Protein AF-A0A9P7R0U4-F1 (afdb_monomer)

Structure (mmCIF, N/CA/C/O backbone):
data_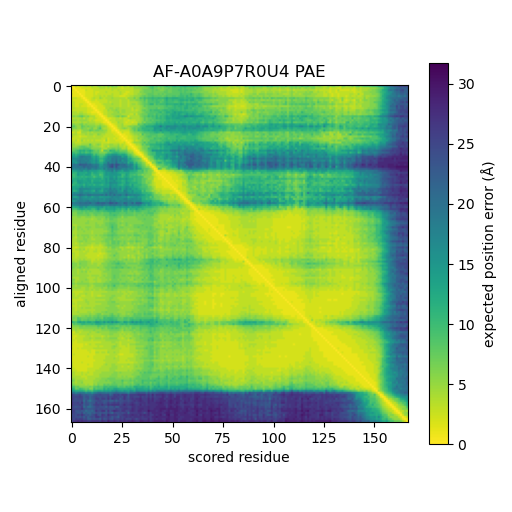AF-A0A9P7R0U4-F1
#
_entry.id   AF-A0A9P7R0U4-F1
#
loop_
_atom_site.group_PDB
_atom_site.id
_atom_site.type_symbol
_atom_site.label_atom_id
_atom_site.label_alt_id
_atom_site.label_comp_id
_atom_site.label_asym_id
_atom_site.label_entity_id
_atom_site.label_seq_id
_atom_site.pdbx_PDB_ins_code
_atom_site.Cartn_x
_atom_site.Cartn_y
_atom_site.Cartn_z
_atom_site.occupancy
_atom_site.B_iso_or_equiv
_atom_site.auth_seq_id
_atom_site.auth_comp_id
_atom_site.auth_asym_id
_atom_site.auth_atom_id
_atom_site.pdbx_PDB_model_num
ATOM 1 N N . ALA A 1 1 ? -15.917 -5.246 1.939 1.00 79.88 1 ALA A N 1
ATOM 2 C CA . ALA A 1 1 ? -16.324 -6.658 2.046 1.00 79.88 1 ALA A CA 1
ATOM 3 C C . ALA A 1 1 ? -15.242 -7.451 2.766 1.00 79.88 1 ALA A C 1
ATOM 5 O O . ALA A 1 1 ? -15.550 -8.003 3.806 1.00 79.88 1 ALA A O 1
ATOM 6 N N . THR A 1 2 ? -13.984 -7.416 2.303 1.00 89.06 2 THR A N 1
ATOM 7 C CA . THR A 1 2 ? -12.855 -8.106 2.962 1.00 89.06 2 THR A CA 1
ATOM 8 C C . THR A 1 2 ? -12.730 -7.771 4.448 1.00 89.06 2 THR A C 1
ATOM 10 O O . THR A 1 2 ? -12.788 -8.674 5.260 1.00 89.06 2 THR A O 1
ATOM 13 N N . LEU A 1 3 ? -12.710 -6.485 4.820 1.00 88.06 3 LEU A N 1
ATOM 14 C CA . LEU A 1 3 ? -12.644 -6.073 6.233 1.00 88.06 3 LEU A CA 1
ATOM 15 C C . LEU A 1 3 ? -13.785 -6.633 7.100 1.00 88.06 3 LEU A C 1
ATOM 17 O O . LEU A 1 3 ? -13.556 -7.005 8.238 1.00 88.06 3 LEU A O 1
ATOM 21 N N . ILE A 1 4 ? -15.001 -6.734 6.557 1.00 87.69 4 ILE A N 1
ATOM 22 C CA . ILE A 1 4 ? -16.140 -7.329 7.275 1.00 87.69 4 ILE A CA 1
ATOM 23 C C . ILE A 1 4 ? -15.930 -8.833 7.469 1.00 87.69 4 ILE A C 1
ATOM 25 O O . ILE A 1 4 ? -16.261 -9.363 8.521 1.00 87.69 4 ILE A O 1
ATOM 29 N N . LYS A 1 5 ? -15.387 -9.511 6.451 1.00 89.12 5 LYS A N 1
ATOM 30 C CA . LYS A 1 5 ? -15.075 -10.942 6.516 1.00 89.12 5 LYS A CA 1
ATOM 31 C C . LYS A 1 5 ? -14.003 -11.239 7.573 1.00 89.12 5 LYS A C 1
ATOM 33 O O . LYS A 1 5 ? -14.094 -12.259 8.237 1.00 89.12 5 LYS A O 1
ATOM 38 N N . GLU A 1 6 ? -13.053 -10.325 7.747 1.00 90.56 6 GLU A N 1
ATOM 39 C CA . GLU A 1 6 ? -11.987 -10.395 8.755 1.00 90.56 6 GLU A CA 1
ATOM 40 C C . GLU A 1 6 ? -12.386 -9.740 10.095 1.00 90.56 6 GLU A C 1
ATOM 42 O O . GLU A 1 6 ? -11.540 -9.219 10.813 1.00 90.56 6 GLU A O 1
ATOM 47 N N . SER A 1 7 ? -13.682 -9.690 10.424 1.00 86.75 7 SER A N 1
ATOM 48 C CA . SER A 1 7 ? -14.198 -9.170 11.706 1.00 86.75 7 SER A CA 1
ATOM 49 C C . SER A 1 7 ? -13.835 -7.710 12.042 1.00 86.75 7 SER A C 1
ATOM 51 O O . SER A 1 7 ? -13.985 -7.274 13.180 1.00 86.75 7 SER A O 1
ATOM 53 N N . GLN A 1 8 ? -13.432 -6.898 11.059 1.00 87.81 8 GLN A N 1
ATOM 54 C CA . GLN A 1 8 ? -13.172 -5.457 11.212 1.00 87.81 8 GLN A CA 1
ATOM 55 C C . GLN A 1 8 ? -14.416 -4.621 10.868 1.00 87.81 8 GLN A C 1
ATOM 57 O O . GLN A 1 8 ? -14.359 -3.655 10.101 1.00 87.81 8 GLN A O 1
ATOM 62 N N . THR A 1 9 ? -15.576 -5.012 11.397 1.00 85.38 9 THR A N 1
ATOM 63 C CA . THR A 1 9 ? -16.866 -4.338 11.155 1.00 85.38 9 THR A CA 1
ATOM 64 C C . THR A 1 9 ? -16.914 -2.950 11.788 1.00 85.38 9 THR A C 1
ATOM 66 O O . THR A 1 9 ? -17.384 -2.005 11.153 1.00 85.38 9 THR A O 1
ATOM 69 N N . GLU A 1 10 ? -16.337 -2.808 12.982 1.00 86.12 10 GLU A N 1
ATOM 70 C CA . GLU A 1 10 ? -16.220 -1.554 13.740 1.00 86.12 10 GLU A CA 1
ATOM 71 C C . GLU A 1 10 ? -15.494 -0.458 12.958 1.00 86.12 10 GLU A C 1
ATOM 73 O O . GLU A 1 10 ? -15.849 0.712 13.044 1.00 86.12 10 GLU A O 1
ATOM 78 N N . LEU A 1 11 ? -14.515 -0.832 12.131 1.00 85.44 11 LEU A N 1
ATOM 79 C CA . LEU A 1 11 ? -13.759 0.115 11.315 1.00 85.44 11 LEU A CA 1
ATOM 80 C C . LEU A 1 11 ? -14.592 0.671 10.143 1.00 85.44 11 LEU A C 1
ATOM 82 O O . LEU A 1 11 ? -14.364 1.778 9.655 1.00 85.44 11 LEU A O 1
ATOM 86 N N . VAL A 1 12 ? -15.566 -0.107 9.665 1.00 86.00 12 VAL A N 1
ATOM 87 C CA . VAL A 1 12 ? -16.407 0.245 8.512 1.00 86.00 12 VAL A CA 1
ATOM 88 C C . VAL A 1 12 ? -17.694 0.951 8.947 1.00 86.00 12 VAL A C 1
ATOM 90 O O . VAL A 1 12 ? -18.172 1.820 8.217 1.00 86.00 12 VAL A O 1
ATOM 93 N N . ALA A 1 13 ? -18.230 0.613 10.124 1.00 84.75 13 ALA A N 1
ATOM 94 C CA . ALA A 1 13 ? -19.517 1.097 10.626 1.00 84.75 13 ALA A CA 1
ATOM 95 C C . ALA A 1 13 ? -19.676 2.635 10.638 1.00 84.75 13 ALA A C 1
ATOM 97 O O . ALA A 1 13 ? -20.731 3.110 10.218 1.00 84.75 13 ALA A O 1
ATOM 98 N N . PRO A 1 14 ? -18.661 3.449 11.002 1.00 85.38 14 PRO A N 1
ATOM 99 C CA . PRO A 1 14 ? -18.805 4.909 11.002 1.00 85.38 14 PRO A CA 1
ATOM 100 C C . PRO A 1 14 ? -18.975 5.516 9.600 1.00 85.38 14 PRO A C 1
ATOM 102 O O . PRO A 1 14 ? -19.505 6.613 9.447 1.00 85.38 14 PRO A O 1
ATOM 105 N N . HIS A 1 15 ? -18.529 4.810 8.560 1.00 82.50 15 HIS A N 1
ATOM 106 C CA . HIS A 1 15 ? -18.428 5.328 7.192 1.00 82.50 15 HIS A CA 1
ATOM 107 C C . HIS A 1 15 ? -19.494 4.755 6.245 1.00 82.50 15 HIS A C 1
ATOM 109 O O . HIS A 1 15 ? -19.544 5.107 5.058 1.00 82.50 15 HIS A O 1
ATOM 115 N N . ARG A 1 16 ? -20.326 3.823 6.730 1.00 83.50 16 ARG A N 1
ATOM 116 C CA . ARG A 1 16 ? -21.354 3.155 5.932 1.00 83.50 16 ARG A CA 1
ATOM 117 C C . ARG A 1 16 ? -22.392 2.467 6.817 1.00 83.50 16 ARG A C 1
ATOM 119 O O . ARG A 1 16 ? -22.043 1.830 7.800 1.00 83.50 16 ARG A O 1
ATOM 126 N N . ILE A 1 17 ? -23.653 2.501 6.386 1.00 84.19 17 ILE A N 1
ATOM 127 C CA . ILE A 1 17 ? -24.744 1.745 7.018 1.00 84.19 17 ILE A CA 1
ATOM 128 C C . ILE A 1 17 ? -24.465 0.242 6.870 1.00 84.19 17 ILE A C 1
ATOM 130 O O . ILE A 1 17 ? -24.226 -0.227 5.752 1.00 84.19 17 ILE A O 1
ATOM 134 N N . LEU A 1 18 ? -24.499 -0.507 7.974 1.00 86.19 18 LEU A N 1
ATOM 135 C CA . LEU A 1 18 ? -24.308 -1.958 7.983 1.00 86.19 18 LEU A CA 1
ATOM 136 C C . LEU A 1 18 ? -25.617 -2.677 8.317 1.00 86.19 18 LEU A C 1
ATOM 138 O O . LEU A 1 18 ? -26.337 -2.259 9.218 1.00 86.19 18 LEU A O 1
ATOM 142 N N . PHE A 1 19 ? -25.898 -3.765 7.600 1.00 86.62 19 PHE A N 1
ATOM 143 C CA . PHE A 1 19 ? -27.034 -4.654 7.861 1.00 86.62 19 PHE A CA 1
ATOM 144 C C . PHE A 1 19 ? -26.527 -5.955 8.500 1.00 86.62 19 PHE A C 1
ATOM 146 O O . PHE A 1 19 ? -26.132 -6.858 7.758 1.00 86.62 19 PHE A O 1
ATOM 153 N N . PRO A 1 20 ? -26.473 -6.054 9.842 1.00 82.25 20 PRO A N 1
ATOM 154 C CA . PRO A 1 20 ? -25.867 -7.197 10.532 1.00 82.25 20 PRO A CA 1
ATOM 155 C C . PRO A 1 20 ? -26.580 -8.525 10.236 1.00 82.25 20 PRO A C 1
ATOM 157 O O . PRO A 1 20 ? -25.929 -9.562 10.203 1.00 82.25 20 PRO A O 1
ATOM 160 N N . ASP A 1 21 ? -27.875 -8.482 9.917 1.00 83.81 21 ASP A N 1
ATOM 161 C CA . ASP A 1 21 ? -28.691 -9.667 9.608 1.00 83.81 21 ASP A CA 1
ATOM 162 C C . ASP A 1 21 ? -28.487 -10.200 8.176 1.00 83.81 21 ASP A C 1
ATOM 164 O O . ASP A 1 21 ? -29.144 -11.147 7.740 1.00 83.81 21 ASP A O 1
ATOM 168 N N . ALA A 1 22 ? -27.602 -9.579 7.391 1.00 84.31 22 ALA A N 1
ATOM 169 C CA . ALA A 1 22 ? -27.369 -9.987 6.015 1.00 84.31 22 ALA A CA 1
ATOM 170 C C . ALA A 1 22 ? -26.524 -11.277 5.938 1.00 84.31 22 ALA A C 1
ATOM 172 O O . ALA A 1 22 ? -25.466 -11.370 6.557 1.00 84.31 22 ALA A O 1
ATOM 173 N N . PRO A 1 23 ? -26.871 -12.234 5.056 1.00 84.31 23 PRO A N 1
ATOM 174 C CA . PRO A 1 23 ? -26.203 -13.539 4.987 1.00 84.31 23 PRO A CA 1
ATOM 175 C C . PRO A 1 23 ? -24.791 -13.497 4.377 1.00 84.31 23 PRO A C 1
ATOM 177 O O . PRO A 1 23 ? -24.135 -14.525 4.231 1.00 84.31 23 PRO A O 1
ATOM 180 N N . THR A 1 24 ? -24.312 -12.340 3.909 1.00 87.88 24 THR A N 1
ATOM 181 C CA . THR A 1 24 ? -23.004 -12.229 3.245 1.00 87.88 24 THR A CA 1
ATOM 182 C C . THR A 1 24 ? -22.382 -10.863 3.502 1.00 87.88 24 THR A C 1
ATOM 184 O O . THR A 1 24 ? -23.057 -9.844 3.375 1.00 87.88 24 THR A O 1
ATOM 187 N N . ALA A 1 25 ? -21.064 -10.822 3.718 1.00 84.56 25 ALA A N 1
ATOM 188 C CA . ALA A 1 25 ? -20.287 -9.597 3.950 1.00 84.56 25 ALA A CA 1
ATOM 189 C C . ALA A 1 25 ? -20.448 -8.509 2.864 1.00 84.56 25 ALA A C 1
ATOM 191 O O . ALA A 1 25 ? -20.220 -7.327 3.118 1.00 84.56 25 ALA A O 1
ATOM 192 N N . VAL A 1 26 ? -20.812 -8.894 1.636 1.00 84.56 26 VAL A N 1
ATOM 193 C CA . VAL A 1 26 ? -21.131 -7.955 0.548 1.00 84.56 26 VAL A CA 1
ATOM 194 C C . VAL A 1 26 ? -22.519 -7.343 0.738 1.00 84.56 26 VAL A C 1
ATOM 196 O O . VAL A 1 26 ? -22.659 -6.132 0.623 1.00 84.56 26 VAL A O 1
ATOM 199 N N . LYS A 1 27 ? -23.526 -8.161 1.069 1.00 85.81 27 LYS A N 1
ATOM 200 C CA . LYS A 1 27 ? -24.918 -7.728 1.293 1.00 85.81 27 LYS A CA 1
ATOM 201 C C . LYS A 1 27 ? -25.080 -6.918 2.582 1.00 85.81 27 LYS A C 1
ATOM 203 O O . LYS A 1 27 ? -25.969 -6.085 2.677 1.00 85.81 27 LYS A O 1
ATOM 208 N N . MET A 1 28 ? -24.178 -7.127 3.535 1.00 86.44 28 MET A N 1
ATOM 209 C CA . MET A 1 28 ? -24.084 -6.364 4.777 1.00 86.44 28 MET A CA 1
ATOM 210 C C . MET A 1 28 ? -23.671 -4.901 4.558 1.00 86.44 28 MET A C 1
ATOM 212 O O . MET A 1 28 ? -23.883 -4.066 5.431 1.00 86.44 28 MET A O 1
ATOM 216 N N . LEU A 1 29 ? -23.089 -4.564 3.401 1.00 84.50 29 LEU A N 1
ATOM 217 C CA . LEU A 1 29 ? -22.700 -3.197 3.065 1.00 84.50 29 LEU A CA 1
ATOM 218 C C . LEU A 1 29 ? -23.882 -2.428 2.465 1.00 84.50 29 LEU A C 1
ATOM 220 O O . LEU A 1 29 ? -24.249 -2.653 1.314 1.00 84.50 29 LEU A O 1
ATOM 224 N N . GLY A 1 30 ? -24.414 -1.459 3.208 1.00 82.38 30 GLY A N 1
ATOM 225 C CA . GLY A 1 30 ? -25.400 -0.501 2.715 1.00 82.38 30 GLY A CA 1
ATOM 226 C C . GLY A 1 30 ? -24.794 0.654 1.907 1.00 82.38 30 GLY A C 1
ATOM 227 O O . GLY A 1 30 ? -23.631 0.629 1.483 1.00 82.38 30 GLY A O 1
ATOM 228 N N . LYS A 1 31 ? -25.598 1.702 1.690 1.00 79.44 31 LYS A N 1
ATOM 229 C CA . LYS A 1 31 ? -25.166 2.909 0.968 1.00 79.44 31 LYS A CA 1
ATOM 230 C C . LYS A 1 31 ? -24.019 3.609 1.727 1.00 79.44 31 LYS A C 1
ATOM 232 O O . LYS A 1 31 ? -24.095 3.724 2.952 1.00 79.44 31 LYS A O 1
ATOM 237 N N . PRO A 1 32 ? -22.949 4.055 1.038 1.00 76.19 32 PRO A N 1
ATOM 238 C CA . PRO A 1 32 ? -21.884 4.834 1.671 1.00 76.19 32 PRO A CA 1
ATOM 239 C C . PRO A 1 32 ? -22.436 6.155 2.220 1.00 76.19 32 PRO A C 1
ATOM 241 O O . PRO A 1 32 ? -23.195 6.828 1.527 1.00 76.19 32 PRO A O 1
ATOM 244 N N . THR A 1 33 ? -22.054 6.509 3.448 1.00 74.06 33 THR A N 1
ATOM 245 C CA . THR A 1 33 ? -22.458 7.770 4.098 1.00 74.06 33 THR A CA 1
ATOM 246 C C . THR A 1 33 ? -21.436 8.880 3.875 1.00 74.06 33 THR A C 1
ATOM 248 O O . THR A 1 33 ? -21.796 10.053 3.885 1.00 74.06 33 THR A O 1
ATOM 251 N N . THR A 1 34 ? -20.179 8.525 3.601 1.00 70.19 34 THR A N 1
ATOM 252 C CA . THR A 1 34 ? -19.124 9.461 3.207 1.00 70.19 34 THR A CA 1
ATOM 253 C C . THR A 1 34 ? -18.776 9.317 1.721 1.00 70.19 34 THR A C 1
ATOM 255 O O . THR A 1 34 ? -18.733 8.198 1.191 1.00 70.19 34 THR A O 1
ATOM 258 N N . PRO A 1 35 ? -18.522 10.431 1.009 1.00 64.00 35 PRO A N 1
ATOM 259 C CA . PRO A 1 35 ? -18.081 10.372 -0.375 1.00 64.00 35 PRO A CA 1
ATOM 260 C C . PRO A 1 35 ? -16.706 9.701 -0.449 1.00 64.00 35 PRO A C 1
ATOM 262 O O . PRO A 1 35 ? -15.741 10.138 0.176 1.00 64.00 35 PRO A O 1
ATOM 265 N N . ALA A 1 36 ? -16.602 8.646 -1.257 1.00 61.16 36 ALA A N 1
ATOM 266 C CA . ALA A 1 36 ? -15.327 8.030 -1.607 1.00 61.16 36 ALA A CA 1
ATOM 267 C C . ALA A 1 36 ? -14.621 8.898 -2.660 1.00 61.16 36 ALA A C 1
ATOM 269 O O . ALA A 1 36 ? -14.517 8.517 -3.824 1.00 61.16 36 ALA A O 1
ATOM 270 N N . ALA A 1 37 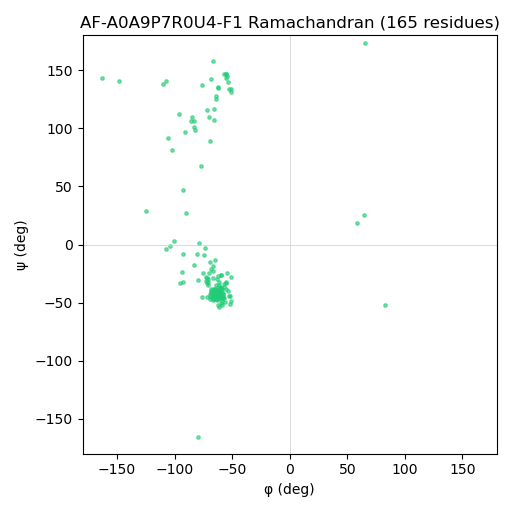? -14.189 10.098 -2.265 1.00 56.12 37 ALA A N 1
ATOM 271 C CA . ALA A 1 37 ? -13.431 10.995 -3.125 1.00 56.12 37 ALA A CA 1
ATOM 272 C C . ALA A 1 37 ? -12.037 10.400 -3.370 1.00 56.12 37 ALA A C 1
ATOM 274 O O . ALA A 1 37 ? -11.086 10.631 -2.625 1.00 56.12 37 ALA A O 1
ATOM 275 N N . PHE A 1 38 ? -11.929 9.580 -4.410 1.00 54.59 38 PHE A N 1
ATOM 276 C CA . PHE A 1 38 ? -10.656 9.172 -4.978 1.00 54.59 38 PHE A CA 1
ATOM 277 C C . PHE A 1 38 ? -10.229 10.286 -5.930 1.00 54.59 38 PHE A C 1
ATOM 279 O O . PHE A 1 38 ? -10.851 10.450 -6.973 1.00 54.59 38 PHE A O 1
ATOM 286 N N . THR A 1 39 ? -9.235 11.097 -5.565 1.00 55.22 39 THR A N 1
ATOM 287 C CA . THR A 1 39 ? -8.630 12.067 -6.487 1.00 55.22 39 THR A CA 1
ATOM 288 C C . THR A 1 39 ? -7.595 11.334 -7.349 1.00 55.22 39 THR A C 1
ATOM 290 O O . THR A 1 39 ? -6.479 11.102 -6.885 1.00 55.22 39 THR A O 1
ATOM 293 N N . PRO A 1 40 ? -7.926 10.933 -8.594 1.00 54.06 40 PRO A N 1
ATOM 294 C CA . PRO A 1 40 ? -7.086 10.031 -9.385 1.00 54.06 40 PRO A CA 1
ATOM 295 C C . PRO A 1 40 ? -5.957 10.774 -10.114 1.00 54.06 40 PRO A C 1
ATOM 297 O O . PRO A 1 40 ? -4.992 10.166 -10.560 1.00 54.06 40 PRO A O 1
ATOM 300 N N . TRP A 1 41 ? -6.070 12.097 -10.256 1.00 52.16 41 TRP A N 1
ATOM 301 C CA . TRP A 1 41 ? -5.191 12.903 -11.096 1.00 52.16 41 TRP A CA 1
ATOM 302 C C . TRP A 1 41 ? -4.165 13.637 -10.248 1.00 52.16 41 TRP A C 1
ATOM 304 O O . TRP A 1 41 ? -4.311 14.810 -9.914 1.00 52.16 41 TRP A O 1
ATOM 314 N N . SER A 1 42 ? -3.096 12.940 -9.880 1.00 66.19 42 SER A N 1
ATOM 315 C CA . SER A 1 42 ? -1.921 13.614 -9.349 1.00 66.19 42 SER A CA 1
ATOM 316 C C . SER A 1 42 ? -1.055 14.034 -10.538 1.00 66.19 42 SER A C 1
ATOM 318 O O . SER A 1 42 ? -0.408 13.206 -11.165 1.00 66.19 42 SER A O 1
ATOM 320 N N . MET A 1 43 ? -1.028 15.330 -10.865 1.00 72.06 43 MET A N 1
ATOM 321 C CA . MET A 1 43 ? -0.128 15.887 -11.898 1.00 72.06 43 MET A CA 1
ATOM 322 C C . MET A 1 43 ? 1.330 15.461 -11.678 1.00 72.06 43 MET A C 1
ATOM 324 O O . MET A 1 43 ? 2.090 15.267 -12.620 1.00 72.06 43 MET A O 1
ATOM 328 N N . ILE A 1 44 ? 1.678 15.205 -10.418 1.00 73.06 44 ILE A N 1
ATOM 329 C CA . ILE A 1 44 ? 2.961 14.652 -10.008 1.00 73.06 44 ILE A CA 1
ATOM 330 C C . ILE A 1 44 ? 3.209 13.272 -10.640 1.00 73.06 44 ILE A C 1
ATOM 332 O O . ILE A 1 44 ? 4.334 13.040 -11.041 1.00 73.06 44 ILE A O 1
ATOM 336 N N . GLN A 1 45 ? 2.214 12.378 -10.804 1.00 73.25 45 GLN A N 1
ATOM 337 C CA . GLN A 1 45 ? 2.441 11.084 -11.499 1.00 73.25 45 GLN A CA 1
ATOM 338 C C . GLN A 1 45 ? 2.777 11.281 -12.962 1.00 73.25 45 GLN A C 1
ATOM 340 O O . GLN A 1 45 ? 3.599 10.545 -13.481 1.00 73.25 45 GLN A O 1
ATOM 345 N N . ILE A 1 46 ? 2.136 12.243 -13.623 1.00 79.38 46 ILE A N 1
ATOM 346 C CA . ILE A 1 46 ? 2.391 12.509 -15.038 1.00 79.38 46 ILE A CA 1
ATOM 347 C C . ILE A 1 46 ? 3.810 13.060 -15.197 1.00 79.38 46 ILE A C 1
ATOM 349 O O . ILE A 1 46 ? 4.562 12.572 -16.032 1.00 79.38 46 ILE A O 1
ATOM 353 N N . ILE A 1 47 ? 4.205 14.013 -14.350 1.00 81.38 47 ILE A N 1
ATOM 354 C CA . ILE A 1 47 ? 5.565 14.569 -14.343 1.00 81.38 47 ILE A CA 1
ATOM 355 C C . ILE A 1 47 ? 6.595 13.481 -14.016 1.00 81.38 47 ILE A C 1
ATOM 357 O O . ILE A 1 47 ? 7.593 13.346 -14.712 1.00 81.38 47 ILE A O 1
ATOM 361 N N . GLU A 1 48 ? 6.340 12.678 -12.987 1.00 78.62 48 GLU A N 1
ATOM 362 C CA . GLU A 1 48 ? 7.197 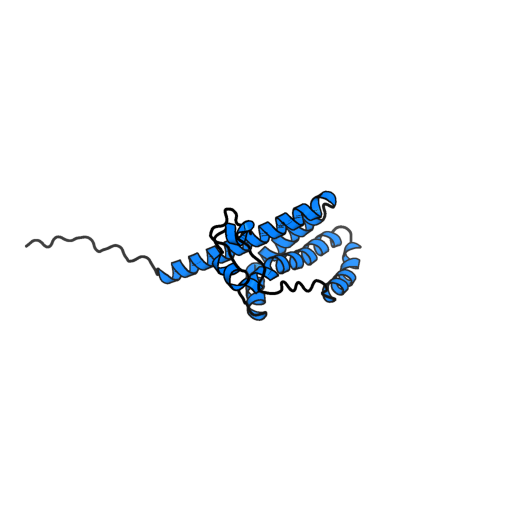11.573 -12.560 1.00 78.62 48 GLU A CA 1
ATOM 363 C C . GLU A 1 48 ? 7.336 10.511 -13.661 1.00 78.62 48 GLU A C 1
ATOM 365 O O . GLU A 1 48 ? 8.442 10.064 -13.945 1.00 78.62 48 GLU A O 1
ATOM 370 N N . LEU A 1 49 ? 6.243 10.180 -14.356 1.00 79.06 49 LEU A N 1
ATOM 371 C CA . LEU A 1 49 ? 6.253 9.290 -15.514 1.00 79.06 49 LEU A CA 1
ATOM 372 C C . LEU A 1 49 ? 7.094 9.868 -16.651 1.00 79.06 49 LEU A C 1
ATOM 374 O O . LEU A 1 49 ? 7.905 9.142 -17.205 1.00 79.06 49 LEU A O 1
ATOM 378 N N . ILE A 1 50 ? 6.939 11.152 -16.984 1.00 81.81 50 ILE A N 1
ATOM 379 C CA . ILE A 1 50 ? 7.726 11.812 -18.038 1.00 81.81 50 ILE A CA 1
ATOM 380 C C . ILE A 1 50 ? 9.217 11.831 -17.677 1.00 81.81 50 ILE A C 1
ATOM 382 O O . ILE A 1 50 ? 10.051 11.596 -18.544 1.00 81.81 50 ILE A O 1
ATOM 386 N N . VAL A 1 51 ? 9.560 12.063 -16.407 1.00 81.12 51 VAL A N 1
ATOM 387 C CA . VAL A 1 51 ? 10.950 12.067 -15.919 1.00 81.12 51 VAL A CA 1
ATOM 388 C C . VAL A 1 51 ? 11.547 10.659 -15.860 1.00 81.12 51 VAL A C 1
ATOM 390 O O . VAL A 1 51 ? 12.741 10.498 -16.103 1.00 81.12 51 VAL A O 1
ATOM 393 N N . PHE A 1 52 ? 10.744 9.634 -15.563 1.00 76.19 52 PHE A N 1
ATOM 394 C CA . PHE A 1 52 ? 11.193 8.239 -15.513 1.00 76.19 52 PHE A CA 1
ATOM 395 C C . PHE A 1 52 ? 11.012 7.476 -16.828 1.00 76.19 52 PHE A C 1
ATOM 397 O O . PHE A 1 52 ? 11.540 6.375 -16.964 1.00 76.19 52 PHE A O 1
ATOM 404 N N . LEU A 1 53 ? 10.337 8.041 -17.829 1.00 78.94 53 LEU A N 1
ATOM 405 C CA . LEU A 1 53 ? 10.243 7.447 -19.161 1.00 78.94 53 LEU A CA 1
ATOM 406 C C . LEU A 1 53 ? 11.639 7.235 -19.779 1.00 78.94 53 LEU A C 1
ATOM 408 O O . LEU A 1 53 ? 11.902 6.117 -20.228 1.00 78.94 53 LEU A O 1
ATOM 412 N N . PRO A 1 54 ? 12.574 8.214 -19.719 1.00 78.62 54 PRO A N 1
ATOM 413 C CA . PRO A 1 54 ? 13.931 8.043 -20.218 1.00 78.62 54 PRO A CA 1
ATOM 414 C C . PRO A 1 54 ? 14.706 6.909 -19.548 1.00 78.62 54 PRO A C 1
ATOM 416 O O . PRO A 1 54 ? 15.596 6.329 -20.163 1.00 78.62 54 PRO A O 1
ATOM 419 N N . LEU A 1 55 ? 14.354 6.563 -18.304 1.00 75.31 55 LEU A N 1
ATOM 420 C CA . LEU A 1 55 ? 15.005 5.492 -17.555 1.00 75.31 55 LEU A CA 1
ATOM 421 C C . LEU A 1 55 ? 14.849 4.141 -18.267 1.00 75.31 55 LEU A C 1
ATOM 423 O O . LEU A 1 55 ? 15.776 3.341 -18.240 1.00 75.31 55 LEU A O 1
ATOM 427 N N . ASN A 1 56 ? 13.735 3.913 -18.977 1.00 75.81 56 ASN A N 1
ATOM 428 C CA . ASN A 1 56 ? 13.503 2.685 -19.746 1.00 75.81 56 ASN A CA 1
ATOM 429 C C . ASN A 1 56 ? 14.404 2.546 -20.988 1.00 75.81 56 ASN A C 1
ATOM 431 O O . ASN A 1 56 ? 14.521 1.440 -21.508 1.00 75.81 56 ASN A O 1
ATOM 435 N N . PHE A 1 57 ? 15.071 3.614 -21.452 1.00 79.44 57 PHE A N 1
ATOM 436 C CA . PHE A 1 57 ? 16.020 3.521 -22.572 1.00 79.44 57 PHE A CA 1
ATOM 437 C C . PHE A 1 57 ? 17.354 2.874 -22.186 1.00 79.44 57 PHE A C 1
ATOM 439 O O . PHE A 1 57 ? 18.151 2.574 -23.070 1.00 79.44 57 PHE A O 1
ATOM 446 N N . VAL A 1 58 ? 17.599 2.633 -20.892 1.00 81.06 58 VAL A N 1
ATOM 447 C CA . VAL A 1 58 ? 18.709 1.796 -20.428 1.00 81.06 58 VAL A CA 1
ATOM 448 C C . VAL A 1 58 ? 18.198 0.356 -20.318 1.00 81.06 58 VAL A C 1
ATOM 450 O O . VAL A 1 58 ? 17.580 0.012 -19.300 1.00 81.06 58 VAL A O 1
ATOM 453 N N . PRO A 1 59 ? 18.416 -0.504 -21.334 1.00 65.38 59 PRO A N 1
ATOM 454 C CA . PRO A 1 59 ? 18.049 -1.909 -21.228 1.00 65.38 59 PRO A CA 1
ATOM 455 C C . PRO A 1 59 ? 18.748 -2.519 -20.006 1.00 65.38 59 PRO A C 1
ATOM 457 O O . PRO A 1 59 ? 19.857 -2.123 -19.654 1.00 65.38 59 PRO A O 1
ATOM 460 N N . VAL A 1 60 ? 18.090 -3.473 -19.343 1.00 78.06 60 VAL A N 1
ATOM 461 C CA . VAL A 1 60 ? 18.524 -4.147 -18.098 1.00 78.06 60 VAL A CA 1
ATOM 462 C C . VAL A 1 60 ? 18.217 -3.391 -16.799 1.00 78.06 60 VAL A C 1
ATOM 464 O O . VAL A 1 60 ? 17.602 -3.981 -15.917 1.00 78.06 60 VAL A O 1
ATOM 467 N N . VAL A 1 61 ? 18.586 -2.115 -16.647 1.00 81.88 61 VAL A N 1
ATOM 468 C CA . VAL A 1 61 ? 18.397 -1.389 -15.363 1.00 81.88 61 VAL A CA 1
ATOM 469 C C . VAL A 1 61 ? 17.103 -0.578 -15.339 1.00 81.88 61 VAL A C 1
ATOM 471 O O . VAL A 1 61 ? 16.455 -0.451 -14.298 1.00 81.88 61 VAL A O 1
ATOM 474 N N . GLY A 1 62 ? 16.699 -0.062 -16.499 1.00 83.56 62 GLY A N 1
ATOM 475 C CA . GLY A 1 62 ? 15.590 0.868 -16.625 1.00 83.56 62 GLY A CA 1
ATOM 476 C C . GLY A 1 62 ? 14.251 0.303 -16.180 1.00 83.56 62 GLY A C 1
ATOM 477 O O . GLY A 1 62 ? 13.577 0.861 -15.314 1.00 83.56 62 GLY A O 1
ATOM 478 N N . THR A 1 63 ? 13.887 -0.840 -16.755 1.00 84.44 63 THR A N 1
ATOM 479 C CA . THR A 1 63 ? 12.593 -1.484 -16.521 1.00 84.44 63 THR A CA 1
ATOM 480 C C . THR A 1 63 ? 12.427 -1.975 -15.079 1.00 84.44 63 THR A C 1
ATOM 482 O O . THR A 1 63 ? 11.404 -1.646 -14.477 1.00 84.44 63 THR A O 1
ATOM 485 N N . PRO A 1 64 ? 13.401 -2.675 -14.455 1.00 87.94 64 PRO A N 1
ATOM 486 C CA . PRO A 1 64 ? 13.276 -3.050 -13.046 1.00 87.94 64 PRO A CA 1
ATOM 487 C C . PRO A 1 64 ? 13.152 -1.839 -12.118 1.00 87.94 64 PRO A C 1
ATOM 489 O O . PRO A 1 64 ? 12.294 -1.831 -11.236 1.00 87.94 64 PRO A O 1
ATOM 492 N N . ALA A 1 65 ? 13.950 -0.788 -12.338 1.00 86.94 65 ALA A N 1
ATOM 493 C CA . ALA A 1 65 ? 13.871 0.430 -11.536 1.00 86.94 65 ALA A CA 1
ATOM 494 C C . ALA A 1 65 ? 12.501 1.109 -11.679 1.00 86.94 65 ALA A C 1
ATOM 496 O O . ALA A 1 65 ? 11.879 1.465 -10.679 1.00 86.94 65 ALA A O 1
ATOM 497 N N . PHE A 1 66 ? 11.992 1.220 -12.908 1.00 86.00 66 PHE A N 1
ATOM 498 C CA . PHE A 1 66 ? 10.673 1.781 -13.184 1.00 86.00 66 PHE A CA 1
ATOM 499 C C . PHE A 1 66 ? 9.548 1.005 -12.483 1.00 86.00 66 PHE A C 1
ATOM 501 O O . PHE A 1 66 ? 8.671 1.613 -11.861 1.00 86.00 66 PHE A O 1
ATOM 508 N N . ILE A 1 67 ? 9.593 -0.331 -12.535 1.00 89.12 67 ILE A N 1
ATOM 509 C CA . ILE A 1 67 ? 8.620 -1.209 -11.871 1.00 89.12 67 ILE A CA 1
ATOM 510 C C . ILE A 1 67 ? 8.665 -1.017 -10.352 1.00 89.12 67 ILE A C 1
ATOM 512 O O . ILE A 1 67 ? 7.614 -0.868 -9.736 1.00 89.12 67 ILE A O 1
ATOM 516 N N . ILE A 1 68 ? 9.852 -0.971 -9.742 1.00 90.50 68 ILE A N 1
ATOM 517 C CA . ILE A 1 68 ? 9.998 -0.810 -8.286 1.00 90.50 68 ILE A CA 1
ATOM 518 C C . ILE A 1 68 ? 9.511 0.570 -7.831 1.00 90.50 68 ILE A C 1
ATOM 520 O O . ILE A 1 68 ? 8.781 0.681 -6.841 1.00 90.50 68 ILE A O 1
ATOM 524 N N . ILE A 1 69 ? 9.883 1.635 -8.546 1.00 87.75 69 ILE A N 1
ATOM 525 C CA . ILE A 1 69 ? 9.478 3.009 -8.219 1.00 87.75 69 ILE A CA 1
ATOM 526 C C . ILE A 1 69 ? 7.953 3.145 -8.316 1.00 87.75 69 ILE A C 1
ATOM 528 O O . ILE A 1 69 ? 7.294 3.558 -7.356 1.00 87.75 69 ILE A O 1
ATOM 532 N N . THR A 1 70 ? 7.380 2.727 -9.447 1.00 86.56 70 THR A N 1
ATOM 533 C CA . THR A 1 70 ? 5.933 2.795 -9.689 1.00 86.56 70 THR A CA 1
ATOM 534 C C . THR A 1 70 ? 5.170 1.881 -8.730 1.00 86.56 70 THR A C 1
ATOM 536 O O . THR A 1 70 ? 4.183 2.297 -8.118 1.00 86.56 70 THR A O 1
ATOM 539 N N . GLY A 1 71 ? 5.677 0.667 -8.514 1.00 89.12 71 GLY A N 1
ATOM 540 C CA . GLY A 1 71 ? 5.136 -0.305 -7.572 1.00 89.12 71 GLY A CA 1
ATOM 541 C C . GLY A 1 71 ? 5.094 0.244 -6.151 1.00 89.12 71 GLY A C 1
ATOM 542 O O . GLY A 1 71 ? 4.055 0.196 -5.503 1.00 89.12 71 GLY A O 1
ATOM 543 N N . THR A 1 72 ? 6.157 0.894 -5.678 1.00 89.38 72 THR A N 1
ATOM 544 C CA . THR A 1 72 ? 6.191 1.518 -4.342 1.00 89.38 72 THR A CA 1
ATOM 545 C C . THR A 1 72 ? 5.051 2.515 -4.138 1.00 89.38 72 THR A C 1
ATOM 547 O O . THR A 1 72 ? 4.476 2.616 -3.049 1.00 89.38 72 THR A O 1
ATOM 550 N N . ARG A 1 73 ? 4.704 3.273 -5.179 1.00 85.88 73 ARG A N 1
ATOM 551 C CA . ARG A 1 73 ? 3.573 4.195 -5.131 1.00 85.88 73 ARG A CA 1
ATOM 552 C C . ARG A 1 73 ? 2.244 3.450 -5.066 1.00 85.88 73 ARG A C 1
ATOM 554 O O . ARG A 1 73 ? 1.413 3.796 -4.227 1.00 85.88 73 ARG A O 1
ATOM 561 N N . LEU A 1 74 ? 2.064 2.440 -5.915 1.00 86.31 74 LEU A N 1
ATOM 562 C CA . LEU A 1 74 ? 0.864 1.604 -5.937 1.00 86.31 74 LEU A CA 1
ATOM 563 C C . LEU A 1 74 ? 0.634 0.934 -4.575 1.00 86.31 74 LEU A C 1
ATOM 565 O O . LEU A 1 74 ? -0.472 0.981 -4.040 1.00 86.31 74 LEU A O 1
ATOM 569 N N . GLY A 1 75 ? 1.700 0.430 -3.950 1.00 87.75 75 GLY A N 1
ATOM 570 C CA . GLY A 1 75 ? 1.658 -0.136 -2.605 1.00 87.75 75 GLY A CA 1
ATOM 571 C C . GLY A 1 75 ? 1.168 0.869 -1.564 1.00 87.75 75 GLY A C 1
ATOM 572 O O . GLY A 1 75 ? 0.238 0.579 -0.815 1.00 87.75 75 GLY A O 1
ATOM 573 N N . LYS A 1 76 ? 1.714 2.093 -1.548 1.00 87.62 76 LYS A N 1
ATOM 574 C CA . LYS A 1 76 ? 1.245 3.157 -0.635 1.00 87.62 76 LYS A CA 1
ATOM 575 C C . LYS A 1 76 ? -0.223 3.529 -0.872 1.00 87.62 76 LYS A C 1
ATOM 577 O O . LYS A 1 76 ? -0.933 3.851 0.080 1.00 87.62 76 LYS A O 1
ATOM 582 N N . LEU A 1 77 ? -0.681 3.493 -2.126 1.00 85.31 77 LEU A N 1
ATOM 583 C CA . LEU A 1 77 ? -2.075 3.769 -2.487 1.00 85.31 77 LEU A CA 1
ATOM 584 C C . LEU A 1 77 ? -3.034 2.654 -2.058 1.00 85.31 77 LEU A C 1
ATOM 586 O O . LEU A 1 77 ? -4.183 2.953 -1.733 1.00 85.31 77 LEU A O 1
ATOM 590 N N . ALA A 1 78 ? -2.572 1.405 -1.982 1.00 87.12 78 ALA A N 1
ATOM 591 C CA . ALA A 1 78 ? -3.391 0.252 -1.606 1.00 87.12 78 ALA A CA 1
ATOM 592 C C . ALA A 1 78 ? -4.097 0.434 -0.246 1.00 87.12 78 ALA A C 1
ATOM 594 O O . ALA A 1 78 ? -5.234 0.006 -0.051 1.00 87.12 78 ALA A O 1
ATOM 595 N N . HIS A 1 79 ? -3.453 1.151 0.676 1.00 90.50 79 HIS A N 1
ATOM 596 C CA . HIS A 1 79 ? -3.959 1.437 2.017 1.00 90.50 79 HIS A CA 1
ATOM 597 C C . HIS A 1 79 ? -4.576 2.830 2.188 1.00 90.50 79 HIS A C 1
ATOM 599 O O . HIS A 1 79 ? -5.053 3.158 3.274 1.00 90.50 79 HIS A O 1
ATOM 605 N N . TYR A 1 80 ? -4.664 3.632 1.122 1.00 85.19 80 TYR A N 1
ATOM 606 C CA . TYR A 1 80 ? -5.249 4.976 1.174 1.00 85.19 80 TYR A CA 1
ATOM 607 C C . TYR A 1 80 ? -6.648 4.985 1.804 1.00 85.19 80 TYR A C 1
ATOM 609 O O . TYR A 1 80 ? -6.950 5.801 2.674 1.00 85.19 80 TYR A O 1
ATOM 617 N N . ARG A 1 81 ? -7.499 4.030 1.410 1.00 85.12 81 ARG A N 1
ATOM 618 C CA . ARG A 1 81 ? -8.857 3.918 1.954 1.00 85.12 81 ARG A CA 1
ATOM 619 C C . ARG A 1 81 ? -8.874 3.447 3.406 1.00 85.12 81 ARG A C 1
ATOM 621 O O . ARG A 1 81 ? -9.723 3.895 4.164 1.00 85.12 81 ARG A O 1
ATOM 628 N N . TRP A 1 82 ? -7.948 2.580 3.800 1.00 88.25 82 TRP A N 1
ATOM 629 C CA . TRP A 1 82 ? -7.830 2.143 5.190 1.00 88.25 82 TRP A CA 1
ATOM 630 C C . TRP A 1 82 ? -7.437 3.304 6.114 1.00 88.25 82 TRP A C 1
ATOM 632 O O . TRP A 1 82 ? -8.052 3.469 7.164 1.00 88.25 82 TRP A O 1
ATOM 642 N N . PHE A 1 83 ? -6.514 4.176 5.691 1.00 89.06 83 PHE A N 1
ATOM 643 C CA . PHE A 1 83 ? -6.169 5.383 6.455 1.00 89.06 83 PHE A CA 1
ATOM 644 C C . PHE A 1 83 ? -7.367 6.317 6.656 1.00 89.06 83 PHE A C 1
ATOM 646 O O . PHE A 1 83 ? -7.542 6.851 7.750 1.00 89.06 83 PHE A O 1
ATOM 653 N N . HIS A 1 84 ? -8.209 6.467 5.628 1.00 85.38 84 HIS A N 1
ATOM 654 C CA . HIS A 1 84 ? -9.462 7.220 5.726 1.00 85.38 84 HIS A CA 1
ATOM 655 C C . HIS A 1 84 ? -10.459 6.579 6.689 1.00 85.38 84 HIS A C 1
ATOM 657 O O . HIS A 1 84 ? -11.022 7.284 7.515 1.00 85.38 84 HIS A O 1
ATOM 663 N N . LEU A 1 85 ? -10.640 5.255 6.635 1.00 86.25 85 LEU A N 1
ATOM 664 C CA . LEU A 1 85 ? -11.537 4.542 7.556 1.00 86.25 85 LEU A CA 1
ATOM 665 C C . LEU A 1 85 ? -11.091 4.650 9.021 1.00 86.25 85 LEU A C 1
ATOM 667 O O . LEU A 1 85 ? -11.925 4.647 9.917 1.00 86.25 85 LEU A O 1
ATOM 671 N N . ARG A 1 86 ? -9.784 4.772 9.270 1.00 87.50 86 ARG A N 1
ATOM 672 C CA . ARG A 1 86 ? -9.230 5.029 10.607 1.00 87.50 86 ARG A 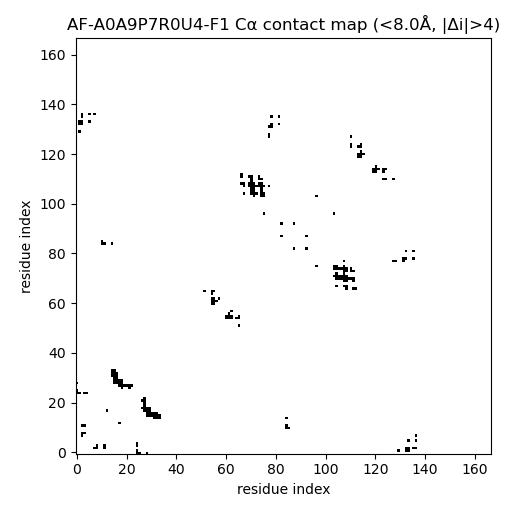CA 1
ATOM 673 C C . ARG A 1 86 ? -9.298 6.496 11.038 1.00 87.50 86 ARG A C 1
ATOM 675 O O . ARG A 1 86 ? -8.945 6.794 12.173 1.00 87.50 86 ARG A O 1
ATOM 682 N N . GLY A 1 87 ? -9.675 7.412 10.146 1.00 85.31 87 GLY A N 1
ATOM 683 C CA . GLY A 1 87 ? -9.680 8.849 10.428 1.00 85.31 87 GLY A CA 1
ATOM 684 C C . GLY A 1 87 ? -8.292 9.442 10.700 1.00 85.31 87 GLY A C 1
ATOM 685 O O . GLY A 1 87 ? -8.192 10.452 11.391 1.00 85.31 87 GLY A O 1
ATOM 686 N N . LEU A 1 88 ? -7.215 8.831 10.189 1.00 86.31 88 LEU A N 1
ATOM 687 C CA . LEU A 1 88 ? -5.852 9.302 10.458 1.00 86.31 88 LEU A CA 1
ATOM 688 C C . LEU A 1 88 ? -5.570 10.648 9.788 1.00 86.31 88 LEU A C 1
ATOM 690 O O . LEU A 1 88 ? -5.900 10.875 8.620 1.00 86.31 88 LEU A O 1
ATOM 694 N N . SER A 1 89 ? -4.827 11.507 10.482 1.00 88.50 89 SER A N 1
ATOM 695 C CA . SER A 1 89 ? -4.246 12.699 9.873 1.00 88.50 89 SER A CA 1
ATOM 696 C C . SER A 1 89 ? -3.184 12.327 8.829 1.00 88.50 89 SER A C 1
ATOM 698 O O . SER A 1 89 ? -2.546 11.271 8.875 1.00 88.50 89 SER A O 1
ATOM 700 N N . LYS A 1 90 ? -2.902 13.248 7.895 1.00 84.25 90 LYS A N 1
ATOM 701 C CA . LYS A 1 90 ? -1.847 13.061 6.876 1.00 84.25 90 LYS A CA 1
ATOM 702 C C . LYS A 1 90 ? -0.476 12.749 7.494 1.00 84.25 90 LYS A C 1
ATOM 704 O O . LYS A 1 90 ? 0.318 12.027 6.891 1.00 84.25 90 LYS A O 1
ATOM 709 N N . LYS A 1 91 ? -0.185 13.300 8.679 1.00 88.50 91 LYS A N 1
ATOM 710 C CA . LYS A 1 91 ? 1.079 13.080 9.397 1.00 88.50 91 LYS A CA 1
ATOM 711 C C . LYS A 1 91 ? 1.148 11.662 9.966 1.00 88.50 91 LYS A C 1
ATOM 713 O O . LYS A 1 91 ? 2.163 10.996 9.790 1.00 88.50 91 LYS A O 1
ATOM 718 N N . GLU A 1 92 ? 0.069 11.189 10.579 1.00 90.00 92 GLU A N 1
ATOM 719 C CA . GLU A 1 92 ? -0.018 9.833 11.133 1.00 90.00 92 GLU A CA 1
ATOM 720 C C . GLU A 1 92 ? 0.021 8.775 10.032 1.00 90.00 92 GLU A C 1
ATOM 722 O O . GLU A 1 92 ? 0.814 7.840 10.117 1.00 90.00 92 GLU A O 1
ATOM 727 N N . ALA A 1 93 ? -0.727 8.976 8.943 1.00 87.94 93 ALA A N 1
ATOM 728 C CA . ALA A 1 93 ? -0.674 8.097 7.777 1.00 87.94 93 ALA A CA 1
ATOM 729 C C . ALA A 1 93 ? 0.750 8.010 7.200 1.00 87.94 93 ALA A C 1
ATOM 731 O O . ALA A 1 93 ? 1.241 6.924 6.898 1.00 87.94 93 ALA A O 1
ATOM 732 N N . LYS A 1 94 ? 1.470 9.138 7.107 1.00 88.81 94 LYS A N 1
ATOM 733 C CA . LYS A 1 94 ? 2.869 9.150 6.652 1.00 88.81 94 LYS A CA 1
ATOM 734 C C . LYS A 1 94 ? 3.797 8.380 7.595 1.00 88.81 94 LYS A C 1
ATOM 736 O O . LYS A 1 94 ? 4.720 7.725 7.116 1.00 88.81 94 LYS A O 1
ATOM 741 N N . ASN A 1 95 ? 3.574 8.456 8.903 1.00 91.56 95 ASN A N 1
ATOM 742 C CA . ASN A 1 95 ? 4.368 7.720 9.885 1.00 91.56 95 ASN A CA 1
ATOM 743 C C . ASN A 1 95 ? 4.108 6.208 9.802 1.00 91.56 95 ASN A C 1
ATOM 745 O O . ASN A 1 95 ? 5.062 5.435 9.778 1.00 91.56 95 ASN A O 1
ATOM 749 N N . GLU A 1 96 ? 2.847 5.796 9.655 1.00 89.62 96 GLU A N 1
ATOM 750 C CA . GLU A 1 96 ? 2.464 4.391 9.445 1.00 89.62 96 GLU A CA 1
ATOM 751 C C . GLU A 1 96 ? 3.056 3.834 8.142 1.00 89.62 96 GLU A C 1
ATOM 753 O O . GLU A 1 96 ? 3.593 2.727 8.121 1.00 89.62 96 GLU A O 1
ATOM 758 N N . ILE A 1 97 ? 3.036 4.623 7.059 1.00 90.12 97 ILE A N 1
ATOM 759 C CA . ILE A 1 97 ? 3.688 4.251 5.795 1.00 90.12 97 ILE A CA 1
ATOM 760 C C . ILE A 1 97 ? 5.196 4.084 5.989 1.00 90.12 97 ILE A C 1
ATOM 762 O O . ILE A 1 97 ? 5.772 3.108 5.511 1.00 90.12 97 ILE A O 1
ATOM 766 N N . ARG A 1 98 ? 5.845 5.023 6.690 1.00 90.38 98 ARG A N 1
ATOM 767 C CA . ARG A 1 98 ? 7.296 4.992 6.923 1.00 90.38 98 ARG A CA 1
ATOM 768 C C . ARG A 1 98 ? 7.728 3.746 7.686 1.00 90.38 98 ARG A C 1
ATOM 770 O O . ARG A 1 98 ? 8.705 3.123 7.278 1.00 90.38 98 ARG A O 1
ATOM 777 N N . ALA A 1 99 ? 6.979 3.363 8.720 1.00 91.62 99 ALA A N 1
ATOM 778 C CA . ALA A 1 99 ? 7.271 2.191 9.542 1.00 91.62 99 ALA A CA 1
ATOM 779 C C . ALA A 1 99 ? 7.293 0.876 8.742 1.00 91.62 99 ALA A C 1
ATOM 781 O O . ALA A 1 99 ? 7.986 -0.058 9.127 1.00 91.62 99 ALA A O 1
ATOM 782 N N . ARG A 1 100 ? 6.568 0.813 7.616 1.00 91.69 100 ARG A N 1
ATOM 783 C CA . ARG A 1 100 ? 6.408 -0.397 6.791 1.00 91.69 100 ARG A CA 1
ATOM 784 C C . ARG A 1 100 ? 6.807 -0.173 5.336 1.00 91.69 100 ARG A C 1
ATOM 786 O O . ARG A 1 100 ? 6.266 -0.804 4.431 1.00 91.69 100 ARG A O 1
ATOM 793 N N . THR A 1 101 ? 7.744 0.747 5.092 1.00 91.94 101 THR A N 1
ATOM 794 C CA . THR A 1 101 ? 8.120 1.162 3.728 1.00 91.94 101 THR A CA 1
ATOM 795 C C . THR A 1 101 ? 8.483 -0.038 2.854 1.00 91.94 101 THR A C 1
ATOM 797 O O . THR A 1 101 ? 7.999 -0.130 1.731 1.00 91.94 101 THR A O 1
ATOM 800 N N . TRP A 1 102 ? 9.266 -0.981 3.385 1.00 94.56 102 TRP A N 1
ATOM 801 C CA . TRP A 1 102 ? 9.665 -2.188 2.660 1.00 94.56 102 TRP A CA 1
ATOM 802 C C . TRP A 1 102 ? 8.494 -3.105 2.295 1.00 94.56 102 TRP A C 1
ATOM 804 O O . TRP A 1 102 ? 8.450 -3.602 1.172 1.00 94.56 102 TRP A O 1
ATOM 814 N N . GLU A 1 103 ? 7.515 -3.275 3.188 1.00 93.88 103 GLU A N 1
ATOM 815 C CA . GLU A 1 103 ? 6.309 -4.062 2.899 1.00 93.88 103 GLU A CA 1
ATOM 816 C C . GLU A 1 103 ? 5.513 -3.427 1.747 1.00 93.88 103 GLU A C 1
ATOM 818 O O . GLU A 1 103 ? 5.112 -4.119 0.814 1.00 93.88 103 GLU A O 1
ATOM 823 N N . TYR A 1 104 ? 5.358 -2.096 1.753 1.00 93.19 104 TYR A N 1
ATOM 824 C CA . TYR A 1 104 ? 4.680 -1.372 0.672 1.00 93.19 104 TYR A CA 1
ATOM 825 C C . TYR A 1 104 ? 5.424 -1.456 -0.662 1.00 93.19 104 TYR A C 1
ATOM 827 O O . TYR A 1 104 ? 4.781 -1.599 -1.703 1.00 93.19 104 TYR A O 1
ATOM 835 N N . VAL A 1 105 ? 6.758 -1.358 -0.641 1.00 93.50 105 VAL A N 1
ATOM 836 C CA . VAL A 1 105 ? 7.599 -1.509 -1.838 1.00 93.50 105 VAL A CA 1
ATOM 837 C C . VAL A 1 105 ? 7.362 -2.883 -2.451 1.00 93.50 105 VAL A C 1
ATOM 839 O O . VAL A 1 105 ? 7.029 -2.970 -3.631 1.00 93.50 105 VAL A O 1
ATOM 842 N N . TRP A 1 106 ? 7.477 -3.949 -1.656 1.00 94.94 106 TRP A N 1
ATOM 843 C CA . TRP A 1 106 ? 7.350 -5.312 -2.164 1.00 94.94 106 TRP A CA 1
ATOM 844 C C . TRP A 1 106 ? 5.933 -5.624 -2.642 1.00 94.94 106 TRP A C 1
ATOM 846 O O . TRP A 1 106 ? 5.753 -6.082 -3.769 1.00 94.94 106 TRP A O 1
ATOM 856 N N . PHE A 1 107 ? 4.923 -5.292 -1.833 1.00 95.31 107 PHE A N 1
ATOM 857 C CA . PHE A 1 107 ? 3.519 -5.500 -2.180 1.00 95.31 107 PHE A CA 1
ATOM 858 C C . PHE A 1 107 ? 3.161 -4.820 -3.503 1.00 95.31 107 PHE A C 1
ATOM 860 O O . PHE A 1 107 ? 2.602 -5.440 -4.406 1.00 95.31 107 PHE A O 1
ATOM 867 N N . GLY A 1 108 ? 3.528 -3.547 -3.642 1.00 92.88 108 GLY A N 1
ATOM 868 C CA . GLY A 1 108 ? 3.219 -2.782 -4.837 1.00 92.88 108 GLY A CA 1
ATOM 869 C C . GLY A 1 108 ? 4.049 -3.182 -6.060 1.00 92.88 108 GLY A C 1
ATOM 870 O O . GLY A 1 108 ? 3.543 -3.123 -7.176 1.00 92.88 108 GLY A O 1
ATOM 871 N N . THR A 1 109 ? 5.290 -3.638 -5.869 1.00 94.44 109 THR A N 1
ATOM 872 C CA . THR A 1 109 ? 6.126 -4.186 -6.954 1.00 94.44 109 THR A CA 1
ATOM 873 C C . THR A 1 109 ? 5.504 -5.460 -7.521 1.00 94.44 109 THR A C 1
ATOM 875 O O . THR A 1 109 ? 5.352 -5.576 -8.734 1.00 94.44 109 THR A O 1
ATOM 878 N N . VAL A 1 110 ? 5.080 -6.389 -6.658 1.00 94.69 110 VAL A N 1
ATOM 879 C CA . VAL A 1 110 ? 4.405 -7.625 -7.083 1.00 94.69 110 VAL A CA 1
ATOM 880 C C . VAL A 1 110 ? 3.080 -7.308 -7.775 1.00 94.69 110 VAL A C 1
ATOM 882 O O . VAL A 1 110 ? 2.821 -7.840 -8.851 1.00 94.69 110 VAL A O 1
ATOM 885 N N . ALA A 1 111 ? 2.274 -6.405 -7.209 1.00 93.00 111 ALA A N 1
ATOM 886 C CA . ALA A 1 111 ? 1.032 -5.957 -7.834 1.00 93.00 111 ALA A CA 1
ATOM 887 C C . ALA A 1 111 ? 1.270 -5.376 -9.236 1.00 93.00 111 ALA A C 1
ATOM 889 O O . ALA A 1 111 ? 0.592 -5.768 -10.180 1.00 93.00 111 ALA A O 1
ATOM 890 N N . MET A 1 112 ? 2.282 -4.517 -9.388 1.00 91.25 112 MET A N 1
ATOM 891 C CA . MET A 1 112 ? 2.648 -3.939 -10.680 1.00 91.25 112 MET A CA 1
ATOM 892 C C . MET A 1 112 ? 3.077 -5.016 -11.687 1.00 91.25 112 MET A C 1
ATOM 894 O O . MET A 1 112 ? 2.621 -5.008 -12.824 1.00 91.25 112 MET A O 1
ATOM 898 N N . ILE A 1 113 ? 3.897 -5.988 -11.278 1.00 92.75 113 ILE A N 1
ATOM 899 C CA . ILE A 1 113 ? 4.304 -7.101 -12.153 1.00 92.75 113 ILE A CA 1
ATOM 900 C C . ILE A 1 113 ? 3.093 -7.925 -12.608 1.00 92.75 113 ILE A C 1
ATOM 902 O O . ILE A 1 113 ? 3.016 -8.311 -13.771 1.00 92.75 113 ILE A O 1
ATOM 906 N N . LEU A 1 114 ? 2.138 -8.185 -11.715 1.00 92.12 114 LEU A N 1
ATOM 907 C CA . LEU A 1 114 ? 0.916 -8.912 -12.057 1.00 92.12 114 LEU A CA 1
ATOM 908 C C . LEU A 1 114 ? 0.026 -8.115 -13.023 1.00 92.12 114 LEU A C 1
ATOM 910 O O . LEU A 1 114 ? -0.533 -8.680 -13.962 1.00 92.12 114 LEU A O 1
ATOM 914 N N . GLU A 1 115 ? -0.070 -6.800 -12.835 1.00 89.56 115 GLU A N 1
ATOM 915 C CA . GLU A 1 115 ? -0.829 -5.905 -13.714 1.00 89.56 115 GLU A CA 1
ATOM 916 C C . GLU A 1 115 ? -0.212 -5.761 -15.115 1.00 89.56 115 GLU A C 1
ATOM 918 O O . GLU A 1 115 ? -0.941 -5.469 -16.064 1.00 89.56 115 GLU A O 1
ATOM 923 N N . LEU A 1 116 ? 1.086 -6.052 -15.288 1.00 87.62 116 LEU A N 1
ATOM 924 C CA . LEU A 1 116 ? 1.731 -6.106 -16.608 1.00 87.62 116 LEU A CA 1
ATOM 925 C C . LEU A 1 116 ? 1.184 -7.223 -17.510 1.00 87.62 116 LEU A C 1
ATOM 927 O O . LEU A 1 116 ? 1.459 -7.203 -18.708 1.00 87.62 116 LEU A O 1
ATOM 931 N N . ILE A 1 117 ? 0.421 -8.188 -16.980 1.00 91.06 117 ILE A N 1
ATOM 932 C CA . ILE A 1 117 ? -0.222 -9.242 -17.772 1.00 91.06 117 ILE A CA 1
ATOM 933 C C . ILE A 1 117 ? -1.543 -8.685 -18.338 1.00 91.06 117 ILE A C 1
ATOM 935 O O . ILE A 1 117 ? -2.545 -8.651 -17.621 1.00 91.06 117 ILE A O 1
ATOM 939 N N . PRO A 1 118 ? -1.613 -8.278 -19.621 1.00 79.94 118 PRO A N 1
ATOM 940 C CA . PRO A 1 118 ? -2.697 -7.432 -20.133 1.00 79.94 118 PRO A CA 1
ATOM 941 C C . PRO A 1 118 ? -4.086 -8.068 -20.001 1.00 79.94 118 PRO A C 1
ATOM 943 O O . PRO A 1 118 ? -5.036 -7.397 -19.603 1.00 79.94 118 PRO A O 1
ATOM 946 N N . VAL A 1 119 ? -4.197 -9.375 -20.253 1.00 91.94 119 VAL A N 1
ATOM 947 C CA . VAL A 1 119 ? -5.466 -10.124 -20.183 1.00 91.94 119 VAL A CA 1
ATOM 948 C C . VAL A 1 119 ? -5.953 -10.308 -18.740 1.00 91.94 119 VAL A C 1
ATOM 950 O O . VAL A 1 119 ? -7.154 -10.365 -18.493 1.00 91.94 119 VAL A O 1
ATOM 953 N N . LEU A 1 120 ? -5.031 -10.379 -17.776 1.00 90.94 120 LEU A N 1
ATOM 954 C CA . LEU A 1 120 ? -5.340 -10.634 -16.366 1.00 90.94 120 LEU A CA 1
ATOM 955 C C . LEU A 1 120 ? -5.254 -9.376 -15.492 1.00 90.94 120 LEU A C 1
ATOM 957 O O . LEU A 1 120 ? -5.552 -9.444 -14.302 1.00 90.94 120 LEU A O 1
ATOM 961 N N . SER A 1 121 ? -4.897 -8.228 -16.066 1.00 87.94 121 SER A N 1
ATOM 962 C CA . SER A 1 121 ? -4.689 -6.959 -15.359 1.00 87.94 121 SER A CA 1
ATOM 963 C C . SER A 1 121 ? -5.861 -6.588 -14.444 1.00 87.94 121 SER A C 1
ATOM 965 O O . SER A 1 121 ? -5.671 -6.340 -13.257 1.00 87.94 121 SER A O 1
ATOM 967 N N . PHE A 1 122 ? -7.096 -6.647 -14.949 1.00 90.19 122 PHE A N 1
ATOM 968 C CA . PHE A 1 122 ? -8.292 -6.353 -14.156 1.00 90.19 122 PHE A CA 1
ATOM 969 C C . PHE A 1 122 ? -8.529 -7.377 -13.035 1.00 90.19 122 PHE A C 1
ATOM 971 O O . PHE A 1 122 ? -8.904 -7.015 -11.920 1.00 90.19 122 PHE A O 1
ATOM 978 N N . PHE A 1 123 ? -8.274 -8.659 -13.299 1.00 93.88 123 PHE A N 1
ATOM 979 C CA . PHE A 1 123 ? -8.370 -9.704 -12.281 1.00 93.88 123 PHE A CA 1
ATOM 980 C C . PHE A 1 123 ? -7.350 -9.480 -11.153 1.00 93.88 123 PHE A C 1
ATOM 982 O O . PHE A 1 123 ? -7.688 -9.571 -9.967 1.00 93.88 123 PHE A O 1
ATOM 989 N N . PHE A 1 124 ? -6.115 -9.129 -11.509 1.00 93.12 124 PHE A N 1
ATOM 990 C CA . PHE A 1 124 ? -5.065 -8.827 -10.544 1.00 93.12 124 PHE A CA 1
ATOM 991 C C . PHE A 1 124 ? -5.295 -7.511 -9.813 1.00 93.12 124 PHE A C 1
ATOM 993 O O . PHE A 1 124 ? -5.020 -7.451 -8.622 1.00 93.12 124 PHE A O 1
ATOM 1000 N N . LEU A 1 125 ? -5.906 -6.507 -10.440 1.00 90.50 125 LEU A N 1
ATOM 1001 C CA . LEU A 1 125 ? -6.345 -5.290 -9.757 1.00 90.50 125 LEU A CA 1
ATOM 1002 C C . LEU A 1 125 ? -7.337 -5.609 -8.623 1.00 90.50 125 LEU A C 1
ATOM 1004 O O . LEU A 1 125 ? -7.210 -5.107 -7.498 1.00 90.50 125 LEU A O 1
ATOM 1008 N N . LEU A 1 126 ? -8.323 -6.473 -8.896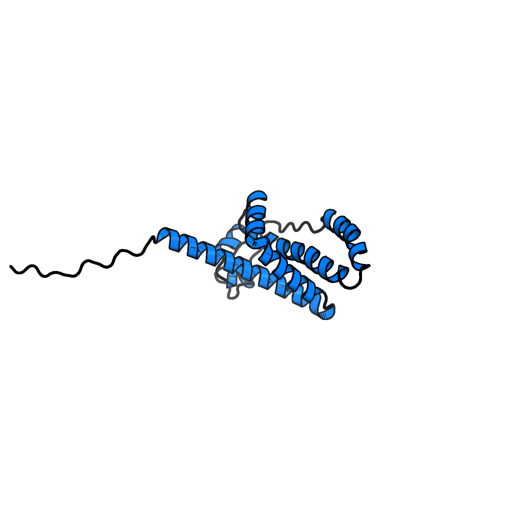 1.00 91.88 126 LEU A N 1
ATOM 1009 C CA . LEU A 1 126 ? -9.301 -6.907 -7.893 1.00 91.88 126 LEU A CA 1
ATOM 1010 C C . LEU A 1 126 ? -8.645 -7.743 -6.788 1.00 91.88 126 LEU A C 1
ATOM 1012 O O . LEU A 1 126 ? -8.918 -7.525 -5.606 1.00 91.88 126 LEU A O 1
ATOM 1016 N N . THR A 1 127 ? -7.753 -8.661 -7.159 1.00 93.31 127 THR A N 1
ATOM 1017 C CA . THR A 1 127 ? -7.031 -9.518 -6.209 1.00 93.31 127 THR A CA 1
ATOM 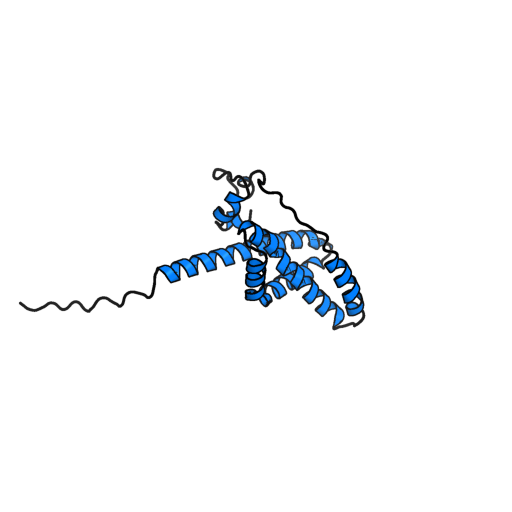1018 C C . THR A 1 127 ? -6.082 -8.706 -5.329 1.00 93.31 127 THR A C 1
ATOM 1020 O O . THR A 1 127 ? -6.082 -8.884 -4.115 1.00 93.31 127 THR A O 1
ATOM 1023 N N . THR A 1 128 ? -5.352 -7.747 -5.898 1.00 93.44 128 THR A N 1
ATOM 1024 C CA . THR A 1 128 ? -4.502 -6.795 -5.170 1.00 93.44 128 THR A CA 1
ATOM 1025 C C . THR A 1 128 ? -5.337 -5.948 -4.216 1.00 93.44 128 THR A C 1
ATOM 1027 O O . THR A 1 128 ? -4.961 -5.775 -3.060 1.00 93.44 128 THR A O 1
ATOM 1030 N N . SER A 1 129 ? -6.517 -5.479 -4.636 1.00 91.62 129 SER A N 1
ATOM 1031 C CA . SER A 1 129 ? -7.428 -4.743 -3.750 1.00 91.62 129 SER A CA 1
ATOM 1032 C C . SER A 1 129 ? -7.935 -5.603 -2.586 1.00 91.62 129 SER A C 1
ATOM 1034 O O . SER A 1 129 ? -8.040 -5.122 -1.455 1.00 91.62 129 SER A O 1
ATOM 1036 N N . ALA A 1 130 ? -8.239 -6.882 -2.831 1.00 93.44 130 ALA A N 1
ATOM 1037 C CA . ALA A 1 130 ? -8.613 -7.821 -1.779 1.00 93.44 130 ALA A CA 1
ATOM 1038 C C . ALA A 1 130 ? -7.434 -8.118 -0.837 1.00 93.44 130 ALA A C 1
ATOM 1040 O O . ALA A 1 130 ? -7.616 -8.084 0.379 1.00 93.44 130 ALA A O 1
ATOM 1041 N N . GLY A 1 131 ? -6.235 -8.332 -1.386 1.00 93.56 131 GLY A N 1
ATOM 1042 C CA . GLY A 1 131 ? -4.997 -8.557 -0.643 1.00 93.56 131 GLY A CA 1
ATOM 1043 C C . GLY A 1 131 ? -4.612 -7.371 0.239 1.00 93.56 131 GLY A C 1
ATOM 1044 O O . GLY A 1 131 ? -4.292 -7.564 1.406 1.00 93.56 131 GLY A O 1
ATOM 1045 N N . ALA A 1 132 ? -4.750 -6.143 -0.262 1.00 93.81 132 ALA A N 1
ATOM 1046 C CA . ALA A 1 132 ? -4.575 -4.925 0.526 1.00 93.81 132 ALA A CA 1
ATOM 1047 C C . ALA A 1 132 ? -5.589 -4.845 1.678 1.00 93.81 132 ALA A C 1
ATOM 1049 O O . ALA A 1 132 ? -5.246 -4.475 2.795 1.00 93.81 132 ALA A O 1
ATOM 1050 N N . GLY A 1 133 ? -6.843 -5.240 1.436 1.00 93.50 133 GLY A N 1
ATOM 1051 C CA . GLY A 1 133 ? -7.853 -5.317 2.492 1.00 93.50 133 GLY A CA 1
ATOM 1052 C C . GLY A 1 133 ? -7.517 -6.347 3.575 1.00 93.50 133 GLY A C 1
ATOM 1053 O O . GLY A 1 133 ? -7.707 -6.065 4.755 1.00 93.50 133 GLY A O 1
ATOM 1054 N N . LEU A 1 134 ? -7.009 -7.519 3.184 1.00 94.69 134 LEU A N 1
ATOM 1055 C CA . LEU A 1 134 ? -6.587 -8.568 4.114 1.00 94.69 134 LEU A CA 1
ATOM 1056 C C . LEU A 1 134 ? -5.342 -8.148 4.905 1.00 94.69 134 LEU A C 1
ATOM 1058 O O . LEU A 1 134 ? -5.272 -8.355 6.113 1.00 94.69 134 LEU A O 1
ATOM 1062 N N . TRP A 1 135 ? -4.380 -7.506 4.242 1.00 94.88 135 TRP A N 1
ATOM 1063 C CA . TRP A 1 135 ? -3.195 -6.966 4.898 1.00 94.88 135 TRP A CA 1
ATOM 1064 C C . TRP A 1 135 ? -3.564 -5.885 5.919 1.00 94.88 135 TRP A C 1
ATOM 1066 O O . TRP A 1 135 ? -3.096 -5.940 7.055 1.00 94.88 135 TRP A O 1
ATOM 1076 N N . ALA A 1 136 ? -4.470 -4.968 5.571 1.00 93.69 136 ALA A N 1
ATOM 1077 C CA . ALA A 1 136 ? -5.000 -3.981 6.507 1.00 93.69 136 ALA A CA 1
ATOM 1078 C C . ALA A 1 136 ? -5.685 -4.633 7.722 1.00 93.69 136 ALA A C 1
ATOM 1080 O O . ALA A 1 136 ? -5.428 -4.219 8.851 1.00 93.69 136 ALA A O 1
ATOM 1081 N N . ALA A 1 137 ? -6.504 -5.672 7.515 1.00 93.75 137 ALA A N 1
ATOM 1082 C CA . ALA A 1 137 ? -7.138 -6.405 8.613 1.00 93.75 137 ALA A CA 1
ATOM 1083 C C . ALA A 1 137 ? -6.103 -7.050 9.544 1.00 93.75 137 ALA A C 1
ATOM 1085 O O . ALA A 1 137 ? -6.178 -6.882 10.758 1.00 93.75 137 ALA A O 1
ATOM 1086 N N . ARG A 1 138 ? -5.073 -7.688 8.975 1.00 93.88 138 ARG A N 1
ATOM 1087 C CA . ARG A 1 138 ? -3.970 -8.265 9.748 1.00 93.88 138 ARG A CA 1
ATOM 1088 C C . ARG A 1 138 ? -3.230 -7.216 10.580 1.00 93.88 138 ARG A C 1
ATOM 1090 O O . ARG A 1 138 ? -2.898 -7.484 11.730 1.00 93.88 138 ARG A O 1
ATOM 1097 N N . ILE A 1 139 ? -2.974 -6.028 10.024 1.00 92.94 139 ILE A N 1
ATOM 1098 C CA . ILE A 1 139 ? -2.338 -4.931 10.770 1.00 92.94 139 ILE A CA 1
ATOM 1099 C C . ILE A 1 139 ? -3.206 -4.512 11.965 1.00 92.94 139 ILE A C 1
ATOM 1101 O O . ILE A 1 139 ? -2.663 -4.258 13.040 1.00 92.94 139 ILE A O 1
ATOM 1105 N N . GLU A 1 140 ? -4.526 -4.429 11.795 1.00 92.44 140 GLU A N 1
ATOM 1106 C CA . GLU A 1 140 ? -5.450 -4.113 12.892 1.00 92.44 140 GLU A CA 1
ATOM 1107 C C . GLU A 1 140 ? -5.472 -5.210 13.960 1.00 92.44 140 GLU A C 1
ATOM 1109 O O . GLU A 1 140 ? -5.396 -4.905 15.148 1.00 92.44 140 GLU A O 1
ATOM 1114 N N . ASP A 1 141 ? -5.484 -6.482 13.566 1.00 92.75 141 ASP A N 1
ATOM 1115 C CA . ASP A 1 141 ? -5.443 -7.600 14.513 1.00 92.75 141 ASP A CA 1
ATOM 1116 C C . ASP A 1 141 ? -4.138 -7.648 15.305 1.00 92.75 141 ASP A C 1
ATOM 1118 O O . ASP A 1 141 ? -4.151 -7.838 16.520 1.00 92.75 141 ASP A O 1
ATOM 1122 N N . GLU A 1 142 ? -2.998 -7.430 14.647 1.00 91.62 142 GLU A N 1
ATOM 1123 C CA . GLU A 1 142 ? -1.700 -7.328 15.319 1.00 91.62 142 GLU A CA 1
ATOM 1124 C C . GLU A 1 142 ? -1.677 -6.163 16.320 1.00 91.62 142 GLU A C 1
ATOM 1126 O O . GLU A 1 142 ? -1.101 -6.291 17.400 1.00 91.62 142 GLU A O 1
ATOM 1131 N N . LYS A 1 143 ? -2.328 -5.036 16.002 1.00 89.38 143 LYS A N 1
ATOM 1132 C CA . LYS A 1 143 ? -2.456 -3.894 16.921 1.00 89.38 143 LYS A CA 1
ATOM 1133 C C . LYS A 1 143 ? -3.359 -4.209 18.108 1.00 89.38 143 LYS A C 1
ATOM 1135 O O . LYS A 1 143 ? -2.975 -3.906 19.234 1.00 89.38 143 LYS A O 1
ATOM 1140 N N . LYS A 1 144 ? -4.514 -4.842 17.874 1.00 89.31 144 LYS A N 1
ATOM 1141 C CA . LYS A 1 144 ? -5.437 -5.280 18.932 1.00 89.31 144 LYS A CA 1
ATOM 1142 C C . LYS A 1 144 ? -4.753 -6.257 19.888 1.00 89.31 144 LYS A C 1
ATOM 1144 O O . LYS A 1 144 ? -4.812 -6.051 21.093 1.00 89.31 144 LYS A O 1
ATOM 1149 N N . LYS A 1 145 ? -4.030 -7.253 19.361 1.00 89.62 145 LYS A N 1
ATOM 1150 C CA . LYS A 1 145 ? -3.254 -8.211 20.169 1.00 89.62 145 LYS A CA 1
ATOM 1151 C C . LYS A 1 145 ? -2.199 -7.517 21.023 1.00 89.62 145 LYS A C 1
ATOM 1153 O O . LYS A 1 145 ? -2.209 -7.684 22.230 1.00 89.62 145 LYS A O 1
ATOM 1158 N N . ARG A 1 146 ? -1.377 -6.645 20.429 1.00 88.19 146 ARG A N 1
ATOM 1159 C CA . ARG A 1 146 ? -0.367 -5.877 21.181 1.00 88.19 146 ARG A CA 1
ATOM 1160 C C . ARG A 1 146 ? -0.974 -4.995 22.271 1.00 88.19 146 ARG A C 1
ATOM 1162 O O . ARG A 1 146 ? -0.365 -4.837 23.321 1.00 88.19 146 ARG A O 1
ATOM 1169 N N . ALA A 1 147 ? -2.141 -4.402 22.019 1.00 87.69 147 ALA A N 1
ATOM 1170 C CA . ALA A 1 147 ? -2.849 -3.618 23.025 1.00 87.69 147 ALA A CA 1
ATOM 1171 C C . ALA A 1 147 ? -3.329 -4.502 24.186 1.00 87.69 147 ALA A C 1
ATOM 1173 O O . ALA A 1 147 ? -3.168 -4.117 25.336 1.00 87.69 147 ALA A O 1
ATOM 1174 N N . VAL A 1 148 ? -3.862 -5.691 23.892 1.00 87.25 148 VAL A N 1
ATOM 1175 C CA . VAL A 1 148 ? -4.256 -6.677 24.910 1.00 87.25 148 VAL A CA 1
ATOM 1176 C C . VAL A 1 148 ? -3.043 -7.164 25.706 1.00 87.25 148 VAL A C 1
ATOM 1178 O O . VAL A 1 148 ? -3.081 -7.120 26.929 1.00 87.25 148 VAL A O 1
ATOM 1181 N N . ASP A 1 149 ? -1.950 -7.540 25.042 1.00 87.31 149 ASP A N 1
ATOM 1182 C CA . ASP A 1 149 ? -0.722 -8.002 25.703 1.00 87.31 149 ASP A CA 1
ATOM 1183 C C . ASP A 1 149 ? -0.152 -6.927 26.646 1.00 87.31 149 ASP A C 1
ATOM 1185 O O . ASP A 1 149 ? 0.254 -7.222 27.767 1.00 87.31 149 ASP A O 1
ATOM 1189 N N . ALA A 1 150 ? -0.186 -5.657 26.228 1.00 84.94 150 ALA A N 1
ATOM 1190 C CA . ALA A 1 150 ? 0.241 -4.534 27.061 1.00 84.94 150 ALA A CA 1
ATOM 1191 C C . ALA A 1 150 ? -0.662 -4.305 28.288 1.00 84.94 150 ALA A C 1
ATOM 1193 O O . ALA A 1 150 ? -0.183 -3.803 29.302 1.00 84.94 150 ALA A O 1
ATOM 1194 N N . LEU A 1 151 ? -1.952 -4.656 28.205 1.00 82.31 151 LEU A N 1
ATOM 1195 C CA . LEU A 1 151 ? -2.898 -4.561 29.322 1.00 82.31 151 LEU A CA 1
ATOM 1196 C C . LEU A 1 151 ? -2.772 -5.730 30.305 1.00 82.31 151 LEU A C 1
ATOM 1198 O O . LEU A 1 151 ? -3.048 -5.548 31.487 1.00 82.31 151 LEU A O 1
ATOM 1202 N N . ILE A 1 152 ? -2.385 -6.916 29.825 1.00 80.44 152 ILE A N 1
ATOM 1203 C CA . ILE A 1 152 ? -2.276 -8.123 30.656 1.00 80.44 152 ILE A CA 1
ATOM 1204 C C . ILE A 1 152 ? -1.024 -8.083 31.554 1.00 80.44 152 ILE A C 1
ATOM 1206 O O . ILE A 1 152 ? -1.055 -8.661 32.636 1.00 80.44 152 ILE A O 1
ATOM 1210 N N . GLY A 1 153 ? 0.026 -7.333 31.189 1.00 70.81 153 GLY A N 1
ATOM 1211 C CA . GLY A 1 153 ? 1.260 -7.242 31.987 1.00 70.81 153 GLY A CA 1
ATOM 1212 C C . GLY A 1 153 ? 2.025 -8.574 32.067 1.00 70.81 153 GLY A C 1
ATOM 1213 O O . GLY A 1 153 ? 1.569 -9.592 31.550 1.00 70.81 153 GLY A O 1
ATOM 1214 N N . GLU A 1 154 ? 3.227 -8.572 32.660 1.00 66.75 154 GLU A N 1
ATOM 1215 C CA . GLU A 1 154 ? 4.005 -9.811 32.832 1.00 66.75 154 GLU A CA 1
ATOM 1216 C C . GLU A 1 154 ? 3.201 -10.890 33.584 1.00 66.75 154 GLU A C 1
ATOM 1218 O O . GLU A 1 154 ? 2.409 -10.553 34.470 1.00 66.75 154 GLU A O 1
ATOM 1223 N N . PRO A 1 155 ? 3.403 -12.186 33.265 1.00 68.12 155 PRO A N 1
ATOM 1224 C CA . PRO A 1 155 ? 2.741 -13.273 33.974 1.00 68.12 155 PRO A CA 1
ATOM 1225 C C . PRO A 1 155 ? 2.976 -13.142 35.481 1.00 68.12 155 PRO A C 1
ATOM 1227 O O . PRO A 1 155 ? 4.111 -12.931 35.910 1.00 68.12 155 PRO A O 1
ATOM 1230 N N . LEU A 1 156 ? 1.917 -13.297 36.284 1.00 66.62 156 LEU A N 1
ATOM 1231 C CA . LEU A 1 156 ? 2.055 -13.383 37.738 1.00 66.62 156 LEU A CA 1
ATOM 1232 C C . LEU A 1 156 ? 3.110 -14.454 38.075 1.00 66.62 156 LEU A C 1
ATOM 1234 O O . LEU A 1 156 ? 3.065 -15.538 37.479 1.00 66.62 156 LEU A O 1
ATOM 1238 N N . PRO A 1 157 ? 4.054 -14.180 38.997 1.00 72.31 157 PRO A N 1
ATOM 1239 C CA . PRO A 1 157 ? 4.999 -15.196 39.438 1.00 72.31 157 PRO A CA 1
ATOM 1240 C C . PRO A 1 157 ? 4.226 -16.424 39.942 1.00 72.31 157 PRO A C 1
ATOM 1242 O O . PRO A 1 157 ? 3.115 -16.271 40.466 1.00 72.31 157 PRO A O 1
ATOM 1245 N N . PRO A 1 158 ? 4.772 -17.643 39.764 1.00 80.69 158 PRO A N 1
ATOM 1246 C CA . PRO A 1 158 ? 4.111 -18.851 40.236 1.00 80.69 158 PRO A CA 1
ATOM 1247 C C . PRO A 1 158 ? 3.774 -18.701 41.727 1.00 80.69 158 PRO A C 1
ATOM 1249 O O . PRO A 1 158 ? 4.582 -18.131 42.469 1.00 80.69 158 PRO A O 1
ATOM 1252 N N . PRO A 1 159 ? 2.589 -19.166 42.170 1.00 79.94 159 PRO A N 1
ATOM 1253 C CA . PRO A 1 159 ? 2.221 -19.089 43.576 1.00 79.94 159 PRO A CA 1
ATOM 1254 C C . PRO A 1 159 ? 3.302 -19.776 44.427 1.00 79.94 159 PRO A C 1
ATOM 1256 O O . PRO A 1 159 ? 3.877 -20.774 43.974 1.00 79.94 159 PRO A O 1
ATOM 1259 N N . PRO A 1 160 ? 3.610 -19.245 45.626 1.00 82.19 160 PRO A N 1
ATOM 1260 C CA . PRO A 1 160 ? 4.587 -19.865 46.510 1.00 82.19 160 PRO A CA 1
ATOM 1261 C C . PRO A 1 160 ? 4.201 -21.331 46.775 1.00 82.19 160 PRO A C 1
ATOM 1263 O O . PRO A 1 160 ? 3.003 -21.636 46.828 1.00 82.19 160 PRO A O 1
ATOM 1266 N N . PRO A 1 161 ? 5.184 -22.244 46.911 1.00 83.69 161 PRO A N 1
ATOM 1267 C CA . PRO A 1 161 ? 4.921 -23.624 47.296 1.00 83.69 161 PRO A CA 1
ATOM 1268 C C . PRO A 1 161 ? 4.046 -23.658 48.549 1.00 83.69 161 PRO A C 1
ATOM 1270 O O . PRO A 1 161 ? 4.305 -22.936 49.507 1.00 83.69 161 PRO A O 1
ATOM 1273 N N . TYR A 1 162 ? 2.989 -24.464 48.510 1.00 80.50 162 TYR A N 1
ATOM 1274 C CA . TYR A 1 162 ? 2.110 -24.668 49.654 1.00 80.50 162 TYR A CA 1
ATOM 1275 C C . TYR A 1 162 ? 2.905 -25.380 50.759 1.00 80.50 162 TYR A C 1
ATOM 1277 O O . TYR A 1 162 ? 3.247 -26.554 50.613 1.00 80.50 162 TYR A O 1
ATOM 1285 N N . GLU A 1 163 ? 3.250 -24.650 51.819 1.00 80.88 163 GLU A N 1
ATOM 1286 C CA . GLU A 1 163 ? 3.850 -25.189 53.039 1.00 80.88 163 GLU A CA 1
ATOM 1287 C C . GLU A 1 163 ? 2.723 -25.407 54.058 1.00 80.88 163 GLU A C 1
ATOM 1289 O O . GLU A 1 163 ? 2.090 -24.452 54.507 1.00 80.88 163 GLU A O 1
ATOM 1294 N N . ASP A 1 164 ? 2.432 -26.669 54.383 1.00 81.69 164 ASP A N 1
ATOM 1295 C CA . ASP A 1 164 ? 1.611 -27.001 55.550 1.00 81.69 164 ASP A CA 1
ATOM 1296 C C . ASP A 1 164 ? 2.438 -26.688 56.805 1.00 81.69 164 ASP A C 1
ATOM 1298 O O . ASP A 1 164 ? 3.413 -27.388 57.089 1.00 81.69 164 ASP A O 1
ATOM 1302 N N . ASP A 1 165 ? 2.058 -25.649 57.552 1.00 75.25 165 ASP A N 1
ATOM 1303 C CA . ASP A 1 165 ? 2.605 -25.382 58.887 1.00 75.25 165 ASP A CA 1
ATOM 1304 C C . ASP A 1 165 ? 2.181 -26.523 59.834 1.00 75.25 165 ASP A C 1
ATOM 1306 O O . ASP A 1 165 ? 0.979 -26.704 60.073 1.00 75.25 165 ASP A O 1
ATOM 1310 N N . PRO A 1 166 ? 3.119 -27.316 60.389 1.00 76.81 166 PRO A N 1
ATOM 1311 C CA . PRO A 1 166 ? 2.767 -28.323 61.375 1.00 76.81 166 PRO A CA 1
ATOM 1312 C C . PRO A 1 166 ? 2.395 -27.632 62.695 1.00 76.81 166 PRO A C 1
ATOM 1314 O O . PRO A 1 166 ? 3.228 -26.977 63.325 1.00 76.81 166 PRO A O 1
ATOM 1317 N N . VAL A 1 167 ? 1.126 -27.787 63.084 1.00 70.81 167 VAL A N 1
ATOM 1318 C CA . VAL A 1 167 ? 0.562 -27.402 64.392 1.00 70.81 167 VAL A CA 1
ATOM 1319 C C . VAL A 1 167 ? 1.0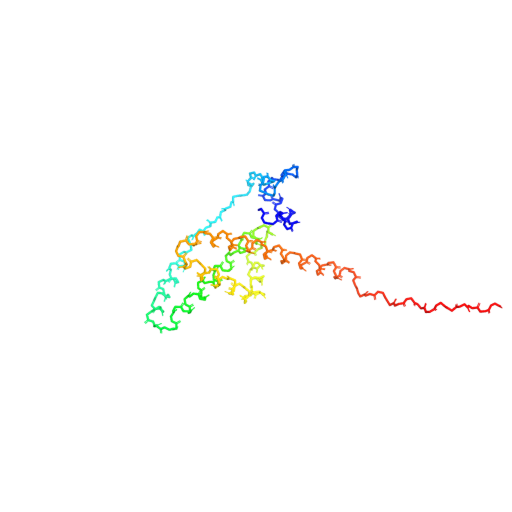65 -28.268 65.542 1.00 70.81 167 VAL A C 1
ATOM 1321 O O . VAL A 1 167 ? 1.287 -29.483 65.330 1.00 70.81 167 VAL A O 1
#

Mean predicted aligned error: 9.25 Å

Secondary structure (DSSP, 8-state):
-HHHHTT-HHHHGGGEEE-TT-SSTTTTEEEESS--------HHHHHHHHHHTGGGGSTTTHHHHHHHHHHHHHHHHHTHHHHHHTT--HHHHHHHHHHTHHHHHHHHHHHHHHHTSTTTHHHHHHHHHHHHHHHHHHHHHHHHHHHHHHHH-SPPPPPPP------

Organism: NCBI:txid1209932

Solvent-accessible surface area (backbone atoms only — not comparable to full-atom values): 9547 Å² total; per-residue (Å²): 78,56,34,47,70,64,72,41,44,78,55,45,48,88,50,22,51,69,43,87,88,41,97,39,52,64,69,19,56,51,67,69,74,53,83,85,81,74,83,84,81,53,68,63,56,56,52,50,48,63,68,48,51,64,42,51,76,40,80,87,59,15,57,60,52,50,45,42,56,54,7,29,52,50,24,58,53,57,45,49,64,56,40,58,5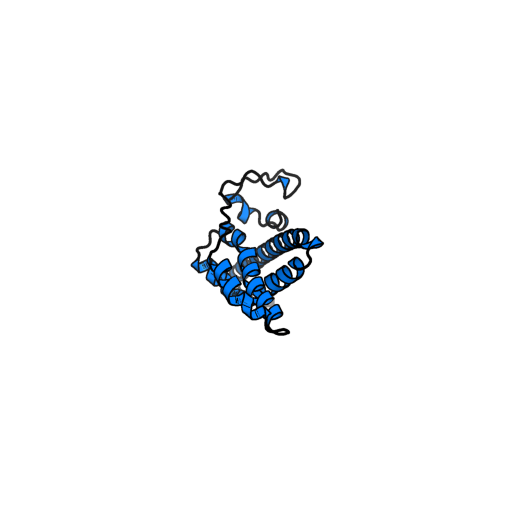5,69,67,54,50,77,67,55,47,50,51,58,48,60,78,40,44,67,58,27,32,51,55,9,26,53,48,46,61,48,40,68,40,76,94,45,20,67,60,39,52,52,50,45,53,47,48,37,34,50,51,51,39,50,54,50,51,55,50,52,49,53,52,50,55,67,70,66,55,79,80,78,75,77,77,77,80,88,75,82,79,86,128

Foldseek 3Di:
DLCVVLVVVVLCVVQFQADPPDPDPVRRTHDTPDDPPDPPDDVVVVVVCVVLVVLVVPPPRSVLVVLLVQLLVQLLVLCVVVCVSVVHDPVVSVVVCVVCSVVSSVLSSVLSVQLVPPVCNVVSVVVSNSVSSNVSSVVVVVVVVVVVDVVVPDPDDPPPPDDDDDD

InterPro domains:
  IPR052786 Outer_spore_wall_assembly [PTHR34292] (1-147)
  IPR059112 Sulfate transporter CysZ/Etoposide-induced protein 2.4 [PF07264] (44-124)

Nearest PDB structures (foldseek):
  6d79-assembly1_A  TM=5.947E-01  e=8.492E-03  Pseudomonas fragi A22
  6d79-assembly1_B  TM=5.765E-01  e=1.942E-02  Pseudomonas fragi A22
  3tx3-assembly1_A  TM=6.856E-01  e=1.763E-01  Idiomarina loihiensis

Radius of gyration: 22.74 Å; Cα contacts (8 Å, |Δi|>4): 129; chains: 1; bounding box: 47×44×87 Å

pLDDT: mean 84.47,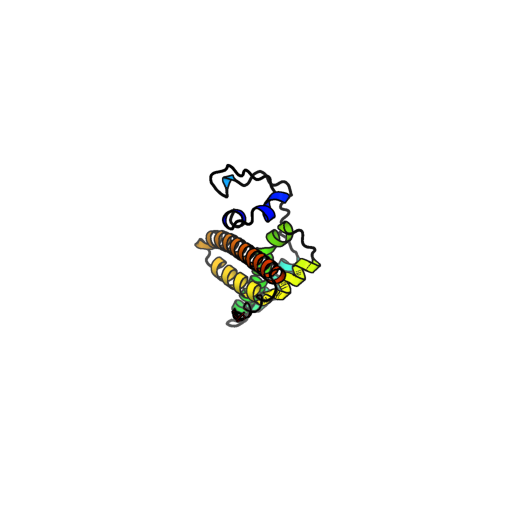 std 8.82, range [52.16, 95.31]

Sequence (167 aa):
ATLIKESQTELVAPHRILFPDAPTAVKMLGKPTTPAAFTPWSMIQIIELIVFLPLNFVPVVGTPAFIIITGTRLGKLAHYRWFHLRGLSKKEAKNEIRARTWEYVWFGTVAMILELIPVLSFFFLLTTSAGAGLWAARIEDEKKKRAVDALIGEPLPPPPPYEDDPV